Protein AF-A0A958C5X0-F1 (afdb_monomer)

Radius of gyration: 12.92 Å; Cα contacts (8 Å, |Δi|>4): 115; chains: 1; bounding box: 32×27×31 Å

Mean predicted aligned error: 6.19 Å

Secondary structure (DSSP, 8-state):
--TTT-TT-----EE-TTTHHHHHHHHTTSSS--SS--HHHHHHHHHHHHHH-TT--EEE--TTSTTHHHHHHHTS--SSEEE---

Foldseek 3Di:
DAVVVDVPDDAAAEDEPVCLVVCLVVQVPHDDPPPDQGRNRVLVVVNVVCVVPQVDKDWDADPVDPCLVVCVVVVHCSVTYIYHYD

pLDDT: mean 82.68, std 15.79, range [42.5, 97.69]

Structure (mmCIF, N/CA/C/O backbone):
data_AF-A0A958C5X0-F1
#
_entry.id   AF-A0A958C5X0-F1
#
loop_
_atom_site.group_PDB
_atom_site.id
_atom_site.type_symbol
_atom_site.label_atom_id
_atom_site.label_alt_id
_atom_site.label_comp_id
_atom_site.label_asym_id
_atom_site.label_entity_id
_atom_site.label_seq_id
_atom_site.pdbx_PDB_ins_code
_atom_site.Cartn_x
_atom_site.Cartn_y
_atom_site.Cartn_z
_atom_site.occupancy
_atom_site.B_iso_or_equiv
_atom_site.auth_seq_id
_atom_site.auth_comp_id
_atom_site.auth_asym_id
_atom_site.auth_atom_id
_atom_site.pdbx_PDB_model_num
ATOM 1 N N . GLY A 1 1 ? 14.204 -7.740 0.050 1.00 55.19 1 GLY A N 1
ATOM 2 C CA . GL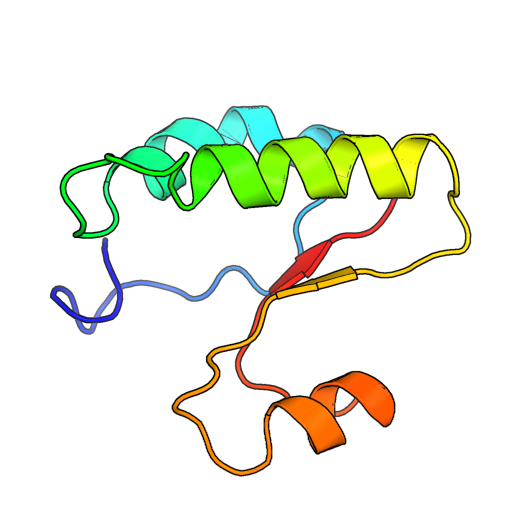Y A 1 1 ? 14.837 -6.434 -0.184 1.00 55.19 1 GLY A CA 1
ATOM 3 C C . GLY A 1 1 ? 13.959 -5.598 -1.085 1.00 55.19 1 GLY A C 1
ATOM 4 O O . GLY A 1 1 ? 12.742 -5.722 -1.014 1.00 55.19 1 GLY A O 1
ATOM 5 N N . ASP A 1 2 ? 14.569 -4.769 -1.925 1.00 59.72 2 ASP A N 1
ATOM 6 C CA . ASP A 1 2 ? 13.898 -4.109 -3.047 1.00 59.72 2 ASP A CA 1
ATOM 7 C C . ASP A 1 2 ? 13.664 -5.123 -4.182 1.00 59.72 2 ASP A C 1
ATOM 9 O O . ASP A 1 2 ? 14.648 -5.683 -4.655 1.00 59.72 2 ASP A O 1
ATOM 13 N N . PRO A 1 3 ? 12.429 -5.348 -4.661 1.00 58.75 3 PRO A N 1
ATOM 14 C CA . PRO A 1 3 ? 12.147 -6.294 -5.746 1.00 58.75 3 PRO A CA 1
ATOM 15 C C . PRO A 1 3 ? 12.894 -6.038 -7.058 1.00 58.75 3 PRO A C 1
ATOM 17 O O . PRO A 1 3 ? 13.065 -6.964 -7.847 1.00 58.75 3 PRO A O 1
ATOM 20 N N . MET A 1 4 ? 13.337 -4.804 -7.309 1.00 59.94 4 MET A N 1
ATOM 21 C CA . MET A 1 4 ? 14.100 -4.464 -8.514 1.00 59.94 4 MET A CA 1
ATOM 22 C C . MET A 1 4 ? 15.598 -4.769 -8.375 1.00 59.94 4 MET A C 1
ATOM 24 O O . MET A 1 4 ? 16.281 -4.917 -9.386 1.00 59.94 4 MET A O 1
ATOM 28 N N . ALA A 1 5 ? 16.112 -4.871 -7.145 1.00 55.59 5 ALA A N 1
ATOM 29 C CA . ALA A 1 5 ? 17.524 -5.142 -6.856 1.00 55.59 5 ALA A CA 1
ATOM 30 C C . ALA A 1 5 ? 17.765 -6.547 -6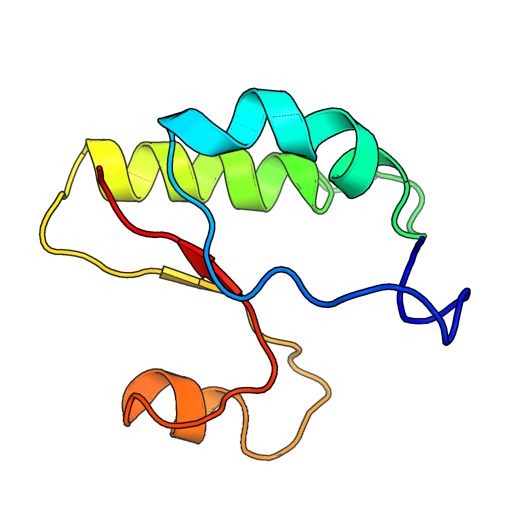.273 1.00 55.59 5 ALA A C 1
ATOM 32 O O . ALA A 1 5 ? 18.870 -7.077 -6.352 1.00 55.59 5 ALA A O 1
ATOM 33 N N . ASP A 1 6 ? 16.733 -7.144 -5.685 1.00 60.84 6 ASP A N 1
ATOM 34 C CA . ASP A 1 6 ? 16.746 -8.423 -4.995 1.00 60.84 6 ASP A CA 1
ATOM 35 C C . ASP A 1 6 ? 15.584 -9.286 -5.519 1.00 60.84 6 ASP A C 1
ATOM 37 O O . ASP A 1 6 ? 14.436 -9.105 -5.100 1.00 60.84 6 ASP A O 1
ATOM 41 N N . PRO A 1 7 ? 15.867 -10.250 -6.414 1.00 62.41 7 PRO A N 1
ATOM 42 C CA . PRO A 1 7 ? 14.868 -11.172 -6.951 1.00 62.41 7 PRO A CA 1
ATOM 43 C C . PRO A 1 7 ? 14.196 -12.052 -5.887 1.00 62.41 7 PRO A C 1
ATOM 45 O 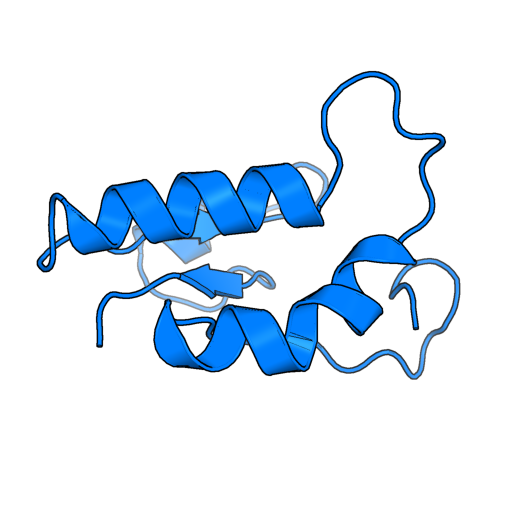O . PRO A 1 7 ? 13.169 -12.661 -6.174 1.00 62.41 7 PRO A O 1
ATOM 48 N N . SER A 1 8 ? 14.769 -12.142 -4.679 1.00 62.84 8 SER A N 1
ATOM 49 C CA . SER A 1 8 ? 14.195 -12.870 -3.539 1.00 62.84 8 SER A CA 1
ATOM 50 C C . SER A 1 8 ? 13.303 -11.998 -2.650 1.00 62.84 8 SER A C 1
ATOM 52 O O . SER A 1 8 ? 12.822 -12.447 -1.610 1.00 62.84 8 SER A O 1
ATOM 54 N N . ALA A 1 9 ? 13.069 -10.738 -3.028 1.00 69.06 9 ALA A N 1
ATOM 55 C CA . ALA A 1 9 ? 12.176 -9.869 -2.285 1.00 69.06 9 ALA A CA 1
ATOM 56 C C . ALA A 1 9 ? 10.721 -10.349 -2.387 1.00 69.06 9 ALA A C 1
ATOM 58 O O . ALA A 1 9 ? 10.073 -10.234 -3.428 1.00 69.06 9 ALA A O 1
ATOM 59 N N . ASP A 1 10 ? 10.189 -10.814 -1.261 1.00 71.12 10 ASP A N 1
ATOM 60 C CA . ASP A 1 10 ? 8.788 -11.205 -1.166 1.00 71.12 10 ASP A CA 1
ATOM 61 C C . ASP A 1 10 ? 7.845 -9.999 -1.244 1.00 71.12 10 ASP A C 1
ATOM 63 O O . ASP A 1 10 ? 7.977 -9.006 -0.516 1.00 71.12 10 ASP A O 1
ATOM 67 N N . ARG A 1 11 ? 6.833 -10.116 -2.111 1.00 80.44 11 ARG A N 1
ATOM 68 C CA . ARG A 1 11 ? 5.738 -9.147 -2.219 1.00 80.44 11 ARG A CA 1
ATOM 69 C C . ARG A 1 11 ? 4.893 -9.182 -0.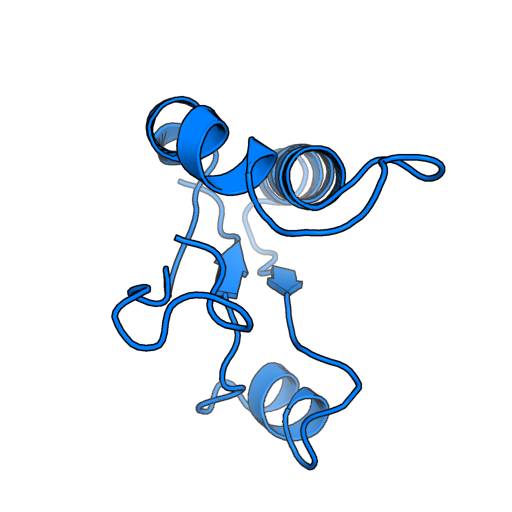948 1.00 80.44 11 ARG A C 1
ATOM 71 O O . ARG A 1 11 ? 4.415 -10.239 -0.552 1.00 80.44 11 ARG A O 1
ATOM 78 N N . ILE A 1 12 ? 4.599 -8.012 -0.382 1.00 87.44 12 ILE A N 1
ATOM 79 C CA . ILE A 1 12 ? 3.594 -7.868 0.680 1.00 87.44 12 ILE A CA 1
ATOM 80 C C . ILE A 1 12 ? 2.223 -7.678 0.010 1.00 87.44 12 ILE A C 1
ATOM 82 O O . ILE A 1 12 ? 2.000 -6.638 -0.613 1.00 87.44 12 ILE A O 1
ATOM 86 N N . PRO A 1 13 ? 1.295 -8.652 0.071 1.00 89.81 13 PRO A N 1
ATOM 87 C CA . PRO A 1 13 ? 0.026 -8.555 -0.649 1.00 89.81 13 PRO A CA 1
ATOM 88 C C . PRO A 1 13 ? -0.970 -7.600 0.022 1.00 89.81 13 PRO A C 1
ATOM 90 O O . PRO A 1 13 ? -1.778 -6.983 -0.673 1.00 89.81 13 PRO A O 1
ATOM 93 N N . VAL A 1 14 ? -0.913 -7.475 1.351 1.00 93.81 14 VAL A N 1
ATOM 94 C CA . VAL A 1 14 ? -1.835 -6.668 2.159 1.00 93.81 14 VAL A CA 1
ATOM 95 C C . VAL A 1 14 ? -1.063 -5.948 3.263 1.00 93.81 14 VAL A C 1
ATOM 97 O O . VAL A 1 14 ? -0.194 -6.541 3.899 1.00 93.81 14 VAL A O 1
ATOM 100 N N . ILE A 1 15 ? -1.403 -4.683 3.484 1.00 94.31 15 ILE A N 1
ATOM 101 C CA . ILE A 1 15 ? -0.963 -3.848 4.600 1.00 94.31 15 ILE A CA 1
ATOM 102 C C . ILE A 1 15 ? -2.212 -3.315 5.305 1.00 94.31 15 ILE A C 1
ATOM 104 O O . ILE A 1 15 ? -3.224 -3.009 4.677 1.00 94.31 15 ILE A O 1
ATOM 108 N N . THR A 1 16 ? -2.112 -3.174 6.614 1.00 96.25 16 THR A N 1
ATOM 109 C CA . THR A 1 16 ? -3.104 -2.546 7.488 1.00 96.25 16 THR A CA 1
ATOM 110 C C . THR A 1 16 ? -2.410 -1.511 8.376 1.00 96.25 16 THR A C 1
ATOM 112 O O . THR A 1 16 ? -1.183 -1.574 8.543 1.00 96.25 16 THR A O 1
ATOM 115 N N . PRO A 1 17 ? -3.142 -0.557 8.976 1.00 95.50 17 PRO A N 1
ATOM 116 C CA . PRO A 1 17 ? -2.570 0.377 9.942 1.00 95.50 17 PRO A CA 1
ATOM 117 C C . PRO A 1 17 ? -1.803 -0.329 11.068 1.00 95.50 17 PRO A C 1
ATOM 119 O O . PRO A 1 17 ? -0.696 0.095 11.404 1.00 95.50 17 PRO A O 1
ATOM 122 N N . SER A 1 18 ? -2.335 -1.439 11.589 1.00 95.56 18 SER A N 1
ATOM 123 C CA . SER A 1 18 ? -1.689 -2.235 12.641 1.00 95.56 18 SER A CA 1
ATOM 124 C C . SER A 1 18 ? -0.390 -2.931 12.208 1.00 95.56 18 SER A C 1
ATOM 126 O O . SER A 1 18 ? 0.523 -3.083 13.021 1.00 95.56 18 SER A O 1
ATOM 128 N N . SER A 1 19 ? -0.257 -3.322 10.936 1.00 92.62 19 SER A N 1
ATOM 129 C CA . SER A 1 19 ? 0.945 -3.999 10.420 1.00 92.62 19 SER A CA 1
ATOM 130 C C . SER A 1 19 ? 2.044 -3.040 9.950 1.00 92.62 19 SER A C 1
ATOM 132 O O . SER A 1 19 ? 3.210 -3.441 9.883 1.00 92.62 19 SER A O 1
ATOM 134 N N . LEU A 1 20 ? 1.714 -1.769 9.680 1.00 89.31 20 LEU A N 1
ATOM 135 C CA . LEU A 1 20 ? 2.656 -0.758 9.186 1.00 89.31 20 LEU A CA 1
ATOM 136 C C . LEU A 1 20 ? 3.934 -0.613 10.042 1.00 89.31 20 LEU 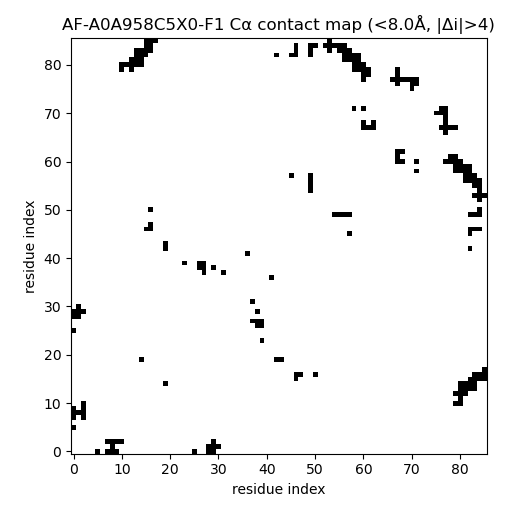A C 1
ATOM 138 O O . LEU A 1 20 ? 5.021 -0.619 9.454 1.00 89.31 20 LEU A O 1
ATOM 142 N N . PRO A 1 21 ? 3.882 -0.540 11.390 1.00 88.88 21 PRO A N 1
ATOM 143 C CA . PRO A 1 21 ? 5.093 -0.409 12.204 1.00 88.88 21 PRO A CA 1
ATOM 144 C C . PRO A 1 21 ? 6.086 -1.561 12.004 1.00 88.88 21 PRO A C 1
ATOM 146 O O . PRO A 1 21 ? 7.293 -1.333 11.972 1.00 88.88 21 PRO A O 1
ATOM 149 N N . ALA A 1 22 ? 5.590 -2.787 11.806 1.00 86.75 22 ALA A N 1
ATOM 150 C CA . ALA A 1 22 ? 6.425 -3.975 11.628 1.00 86.75 22 ALA A CA 1
ATOM 151 C C . ALA A 1 22 ? 7.118 -4.028 10.255 1.00 86.75 22 ALA A C 1
ATOM 153 O O . ALA A 1 22 ? 8.150 -4.683 10.099 1.00 86.75 22 ALA A O 1
ATOM 154 N N . ILE A 1 23 ? 6.563 -3.347 9.249 1.00 83.38 23 ILE A N 1
ATOM 155 C CA . ILE A 1 23 ? 7.082 -3.356 7.873 1.00 83.38 23 ILE A CA 1
ATOM 156 C C . ILE A 1 23 ? 7.770 -2.047 7.472 1.00 83.38 23 ILE A C 1
ATOM 158 O O . ILE A 1 23 ? 8.448 -2.021 6.446 1.00 83.38 23 ILE A O 1
ATOM 162 N N . ALA A 1 24 ? 7.656 -0.980 8.267 1.00 80.00 24 ALA A N 1
ATOM 163 C CA . ALA A 1 24 ? 8.223 0.335 7.962 1.00 80.00 24 ALA A CA 1
ATOM 164 C C . ALA A 1 24 ? 9.731 0.282 7.658 1.00 80.00 24 ALA A C 1
ATOM 166 O O . ALA A 1 24 ? 10.192 0.892 6.693 1.00 80.00 24 ALA A O 1
ATOM 167 N N . THR A 1 25 ? 10.489 -0.526 8.406 1.00 71.75 25 THR A N 1
ATOM 168 C CA . THR A 1 25 ? 11.930 -0.737 8.183 1.00 71.75 25 THR A CA 1
ATOM 169 C C . THR A 1 25 ? 12.228 -1.378 6.825 1.00 71.75 25 THR A C 1
ATOM 171 O O . THR A 1 25 ? 13.245 -1.067 6.212 1.00 71.75 25 THR A O 1
ATOM 174 N N . LYS A 1 26 ? 11.335 -2.238 6.315 1.00 72.38 26 LYS A N 1
ATOM 175 C CA . LYS A 1 26 ? 11.472 -2.860 4.986 1.00 72.38 26 LYS A CA 1
ATOM 176 C C . LYS A 1 26 ? 11.120 -1.880 3.862 1.00 72.38 26 LYS A C 1
ATOM 178 O O . LYS A 1 26 ? 11.733 -1.931 2.801 1.00 72.38 26 LYS A O 1
ATOM 183 N N . LEU A 1 27 ? 10.166 -0.977 4.101 1.00 73.06 27 LEU A N 1
ATOM 184 C CA . LEU A 1 27 ? 9.711 0.019 3.122 1.00 73.06 27 LEU A CA 1
ATOM 185 C C . LEU A 1 27 ? 10.698 1.183 2.941 1.00 73.06 27 LEU A C 1
ATOM 187 O O . LEU A 1 27 ? 10.731 1.785 1.873 1.00 73.06 27 LEU A O 1
ATOM 191 N N . GLY A 1 28 ? 11.511 1.497 3.955 1.00 61.22 28 GLY A N 1
ATOM 192 C CA . GLY A 1 28 ? 12.535 2.546 3.874 1.00 61.22 28 GLY A CA 1
ATOM 193 C C . GLY A 1 28 ? 13.755 2.199 3.007 1.00 61.22 28 GLY A C 1
ATOM 194 O O . GLY A 1 28 ? 14.546 3.085 2.708 1.00 61.22 28 GLY A O 1
ATOM 195 N N . GLY A 1 29 ? 13.916 0.931 2.604 1.00 57.59 29 GLY A N 1
ATOM 196 C CA . GLY A 1 29 ? 15.076 0.441 1.847 1.00 57.59 29 GLY A CA 1
ATOM 197 C C . GL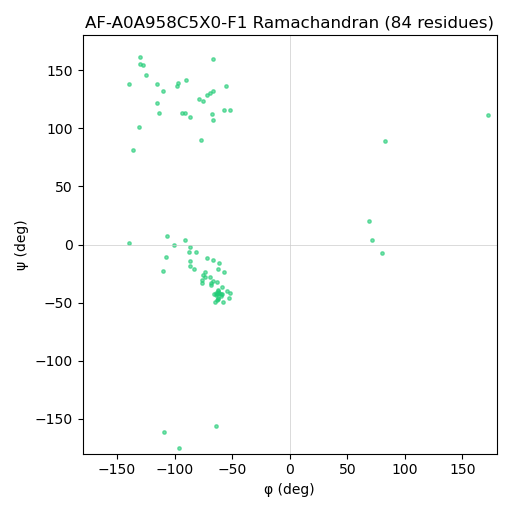Y A 1 29 ? 14.876 0.262 0.334 1.00 57.59 29 GLY A C 1
ATOM 198 O O . GLY A 1 29 ? 15.810 -0.180 -0.331 1.00 57.59 29 GLY A O 1
ATOM 199 N N . SER A 1 30 ? 13.693 0.548 -0.227 1.00 59.28 30 SER A N 1
ATOM 200 C CA . SER A 1 30 ? 13.457 0.446 -1.682 1.00 59.28 30 SER A CA 1
ATOM 201 C C . SER A 1 30 ? 14.173 1.581 -2.431 1.00 59.28 30 SER A C 1
ATOM 203 O O . SER A 1 30 ? 13.995 2.739 -2.050 1.00 59.28 30 SER A O 1
ATOM 205 N N . HIS A 1 31 ? 14.965 1.274 -3.467 1.00 49.75 31 HIS A N 1
ATOM 206 C CA . HIS A 1 31 ? 15.841 2.219 -4.167 1.00 49.75 31 HIS A CA 1
ATOM 207 C C . HIS A 1 31 ? 15.073 3.417 -4.728 1.00 49.75 31 HIS A C 1
ATOM 209 O O . HIS A 1 31 ? 14.277 3.324 -5.660 1.00 49.75 31 HIS A O 1
ATOM 215 N N . GLY A 1 32 ? 15.413 4.578 -4.193 1.00 48.72 32 GLY A N 1
ATOM 216 C CA . GLY A 1 32 ? 15.087 5.881 -4.736 1.00 48.72 32 GLY A CA 1
ATOM 217 C C . GLY A 1 32 ? 15.509 6.909 -3.706 1.00 48.72 32 GLY A C 1
ATOM 218 O O . GLY A 1 32 ? 14.936 6.942 -2.622 1.00 48.72 32 GLY A O 1
ATOM 219 N N . VAL A 1 33 ? 16.536 7.706 -4.011 1.00 43.19 33 VAL A N 1
ATOM 220 C CA . VAL A 1 33 ? 16.915 8.856 -3.179 1.00 43.19 33 VAL A CA 1
ATOM 221 C C . VAL A 1 33 ? 15.657 9.692 -2.961 1.00 43.19 33 VAL A C 1
ATOM 223 O O . VAL A 1 33 ? 15.032 10.156 -3.916 1.00 43.19 33 VAL A O 1
ATOM 226 N N . ASP A 1 34 ? 15.239 9.779 -1.702 1.00 52.59 34 ASP A N 1
ATOM 227 C CA . ASP A 1 34 ? 13.915 10.243 -1.319 1.00 52.59 34 ASP A CA 1
ATOM 228 C C . ASP A 1 34 ? 13.822 11.771 -1.407 1.00 52.59 34 ASP A C 1
ATOM 230 O O . ASP A 1 34 ? 14.123 12.492 -0.460 1.00 52.59 34 ASP A O 1
ATOM 234 N N . VAL A 1 35 ? 13.432 12.268 -2.581 1.00 42.50 35 VAL A N 1
ATOM 235 C CA . VAL A 1 35 ? 13.167 13.695 -2.833 1.00 42.50 35 VAL A CA 1
ATOM 236 C C . VAL A 1 35 ? 11.668 14.012 -2.966 1.00 42.50 35 VAL A C 1
ATOM 238 O O . VAL A 1 35 ? 11.315 15.137 -3.302 1.00 42.50 35 VAL A O 1
ATOM 241 N N . THR A 1 36 ? 10.765 13.051 -2.697 1.00 44.78 36 THR A N 1
ATOM 242 C CA . THR A 1 36 ? 9.295 13.241 -2.838 1.00 44.78 36 THR A CA 1
ATOM 243 C C . THR A 1 36 ? 8.430 12.607 -1.737 1.00 44.78 36 THR A C 1
ATOM 245 O O . THR A 1 36 ? 7.207 12.700 -1.807 1.00 44.78 36 THR A O 1
ATOM 248 N N . GLY A 1 37 ? 9.014 11.964 -0.723 1.00 56.34 37 GLY A N 1
ATOM 249 C CA . GLY A 1 37 ? 8.274 11.127 0.222 1.00 56.34 37 GLY A CA 1
ATOM 250 C C . GLY A 1 37 ? 8.067 9.730 -0.370 1.00 56.34 37 GLY A C 1
ATOM 251 O O . GLY A 1 37 ? 7.075 9.457 -1.057 1.00 56.34 37 GLY A O 1
ATOM 252 N N . GLY A 1 38 ? 9.032 8.843 -0.130 1.00 76.94 38 GLY A N 1
ATOM 253 C CA . GLY A 1 38 ? 9.186 7.524 -0.742 1.00 76.94 38 GLY A CA 1
ATOM 254 C C . GLY A 1 38 ? 8.067 6.520 -0.442 1.00 76.94 38 GLY A C 1
ATOM 255 O O . GLY A 1 38 ? 6.920 6.867 -0.158 1.00 76.94 38 GLY A O 1
ATOM 256 N N . MET A 1 39 ? 8.383 5.228 -0.539 1.00 82.00 39 MET A N 1
ATOM 257 C CA . MET A 1 39 ? 7.400 4.155 -0.346 1.00 82.00 39 MET A CA 1
ATOM 258 C C . MET A 1 39 ? 6.743 4.213 1.042 1.00 82.00 39 MET A C 1
ATOM 260 O O . MET A 1 39 ? 5.523 4.112 1.159 1.00 82.00 39 MET A O 1
ATOM 264 N N . LEU A 1 40 ? 7.538 4.462 2.087 1.00 84.44 40 LEU A N 1
ATOM 265 C CA . LEU A 1 40 ? 7.037 4.595 3.454 1.00 84.44 40 LEU A CA 1
ATOM 266 C C . LEU A 1 40 ? 6.016 5.734 3.596 1.00 84.44 40 LEU A C 1
ATOM 268 O O . LEU A 1 40 ? 4.989 5.544 4.246 1.00 84.44 40 LEU A O 1
ATOM 272 N N . SER A 1 41 ? 6.268 6.891 2.975 1.00 85.50 41 SER A N 1
ATOM 273 C CA . SER A 1 41 ? 5.349 8.036 3.028 1.00 85.50 41 SER A CA 1
ATOM 274 C C . SER A 1 41 ? 4.012 7.699 2.369 1.00 85.50 41 SER A C 1
ATOM 276 O O . SER A 1 41 ? 2.966 7.871 2.992 1.00 85.50 41 SER A O 1
ATOM 278 N N . LYS A 1 42 ? 4.050 7.114 1.160 1.00 88.81 42 LYS A N 1
ATOM 279 C CA . LYS A 1 42 ? 2.845 6.694 0.423 1.00 88.81 42 LYS A CA 1
ATOM 280 C C . LYS A 1 42 ? 2.011 5.713 1.237 1.00 88.81 42 LYS A C 1
ATOM 282 O O . LYS A 1 42 ? 0.820 5.925 1.419 1.00 88.81 42 LYS A O 1
ATOM 287 N N . VAL A 1 43 ? 2.633 4.667 1.779 1.00 91.19 43 VAL A N 1
ATOM 288 C CA . VAL A 1 43 ? 1.915 3.677 2.594 1.00 91.19 43 VAL A CA 1
ATOM 289 C C . VAL A 1 43 ? 1.351 4.318 3.866 1.00 91.19 43 VAL A C 1
ATOM 291 O O . VAL A 1 43 ? 0.201 4.065 4.210 1.00 91.19 43 VAL A O 1
ATOM 294 N N . SER A 1 44 ? 2.110 5.192 4.532 1.00 91.75 44 SER A N 1
ATOM 295 C CA . SER A 1 44 ? 1.655 5.878 5.750 1.00 91.75 44 SER A CA 1
ATOM 296 C C . SER A 1 44 ? 0.447 6.782 5.494 1.00 91.75 44 SER A C 1
ATOM 298 O O . SER A 1 44 ? -0.501 6.782 6.279 1.00 91.75 44 SER A O 1
ATOM 300 N N . GLU A 1 45 ? 0.456 7.538 4.397 1.00 93.19 45 GLU A N 1
ATOM 301 C CA . GLU A 1 45 ? -0.662 8.395 3.999 1.00 93.19 45 GLU A CA 1
ATOM 302 C C . GLU A 1 45 ? -1.906 7.573 3.645 1.00 93.19 45 GLU A C 1
ATOM 304 O O . GLU A 1 45 ? -3.005 7.878 4.107 1.00 93.19 45 GLU A O 1
ATOM 309 N N . MET A 1 46 ? -1.738 6.472 2.911 1.00 95.50 46 MET A N 1
ATOM 310 C CA . MET A 1 46 ? -2.848 5.583 2.565 1.00 95.50 46 MET A CA 1
ATOM 311 C C . MET A 1 46 ? -3.409 4.845 3.788 1.00 95.50 46 MET A C 1
ATOM 313 O O . MET A 1 46 ? -4.620 4.656 3.874 1.00 95.50 46 MET A O 1
ATOM 317 N N . CYS A 1 47 ? -2.577 4.505 4.780 1.00 95.81 47 CYS A N 1
ATOM 318 C CA . CYS A 1 47 ? -3.057 3.997 6.068 1.00 95.81 47 CYS A CA 1
ATOM 319 C C . CYS A 1 47 ? -3.945 5.025 6.786 1.00 95.81 47 CYS A C 1
ATOM 321 O O . CYS A 1 47 ? -4.996 4.663 7.308 1.00 95.81 47 CYS A O 1
ATOM 323 N N . ARG A 1 48 ? -3.584 6.317 6.777 1.00 96.00 48 ARG A N 1
ATOM 324 C CA . ARG A 1 48 ? -4.454 7.372 7.339 1.00 96.00 48 ARG A CA 1
ATOM 325 C C . ARG A 1 48 ? -5.782 7.470 6.587 1.00 96.00 48 ARG A C 1
ATOM 327 O O . ARG A 1 48 ? -6.822 7.648 7.214 1.00 96.00 48 ARG A O 1
ATOM 334 N N . LEU A 1 49 ? -5.745 7.322 5.264 1.00 96.56 49 LEU A N 1
ATOM 335 C CA . LEU A 1 49 ? -6.923 7.375 4.403 1.00 96.56 49 LEU A CA 1
ATOM 336 C C . LEU A 1 49 ? -7.927 6.252 4.727 1.00 96.56 49 LEU A C 1
ATOM 338 O O . LEU A 1 49 ? -9.117 6.522 4.877 1.00 96.56 49 LEU A O 1
ATOM 342 N N . VAL A 1 50 ? -7.458 5.008 4.882 1.00 97.38 50 VAL A N 1
ATOM 343 C CA . VAL A 1 50 ? -8.338 3.871 5.218 1.00 97.38 50 VAL A CA 1
ATOM 344 C C . VAL A 1 50 ? -8.813 3.903 6.671 1.00 97.38 50 VAL A C 1
ATOM 346 O O . VAL A 1 50 ? -9.921 3.463 6.946 1.00 97.38 50 VAL A O 1
ATOM 349 N N . VAL A 1 51 ? -8.045 4.495 7.596 1.00 97.00 51 VAL A N 1
ATOM 350 C CA . VAL A 1 51 ? -8.527 4.764 8.966 1.00 97.00 51 VAL A CA 1
ATOM 351 C C . VAL A 1 51 ? -9.688 5.762 8.949 1.00 97.00 51 VAL A C 1
ATOM 353 O O . VAL A 1 51 ? -10.681 5.559 9.641 1.00 97.00 51 VAL A O 1
ATOM 356 N N . ALA A 1 52 ? -9.590 6.827 8.146 1.00 97.69 52 ALA A N 1
ATOM 357 C CA . ALA A 1 52 ? -10.663 7.812 8.006 1.00 97.69 52 ALA A CA 1
ATOM 358 C C . ALA A 1 52 ? -11.903 7.246 7.284 1.00 97.69 52 ALA A C 1
ATOM 360 O O . ALA A 1 52 ? -13.024 7.689 7.533 1.00 97.69 52 ALA A O 1
ATOM 361 N N . HIS A 1 53 ? -11.710 6.257 6.408 1.00 97.50 53 HIS A N 1
ATOM 362 C CA . HIS A 1 53 ? -12.759 5.651 5.590 1.00 97.50 53 HIS A CA 1
ATOM 363 C C . HIS A 1 53 ? -12.628 4.115 5.563 1.00 97.50 53 HIS A C 1
ATOM 365 O O . HIS A 1 53 ? -12.137 3.561 4.577 1.00 97.50 53 HIS A O 1
ATOM 371 N N . PRO A 1 54 ? -13.114 3.401 6.598 1.00 95.50 54 PRO A N 1
ATOM 372 C CA . PRO A 1 54 ? -12.854 1.964 6.767 1.00 95.50 54 PRO A CA 1
ATOM 373 C C . PRO A 1 54 ? -13.402 1.059 5.658 1.00 95.50 54 PRO A C 1
ATOM 375 O O . PRO A 1 54 ? -12.935 -0.059 5.470 1.00 95.50 54 PRO A O 1
ATOM 378 N N . GLN A 1 55 ? -14.395 1.534 4.902 1.00 95.44 55 GLN A N 1
ATOM 379 C CA . GLN A 1 55 ? -14.982 0.795 3.780 1.00 95.44 55 GLN A CA 1
ATOM 380 C C . GLN A 1 55 ? -14.161 0.906 2.483 1.00 95.44 55 GLN A C 1
ATOM 382 O O . GLN A 1 55 ? -14.488 0.251 1.494 1.00 95.44 55 GLN A O 1
ATOM 387 N N . MET A 1 56 ? -13.116 1.739 2.456 1.00 94.44 56 MET A N 1
ATOM 388 C CA . MET A 1 56 ? -12.261 1.930 1.288 1.00 94.44 56 MET A CA 1
ATOM 389 C C . MET A 1 56 ? -11.078 0.960 1.291 1.00 94.44 56 MET A C 1
ATOM 391 O O . MET A 1 56 ? -10.437 0.726 2.312 1.00 94.44 56 MET A O 1
ATOM 395 N N . ALA A 1 57 ? -10.739 0.463 0.103 1.00 94.25 57 ALA A N 1
ATOM 396 C CA . ALA A 1 57 ? -9.487 -0.229 -0.158 1.00 94.25 57 ALA A CA 1
ATOM 397 C C . ALA A 1 57 ? -8.597 0.638 -1.049 1.00 94.25 57 ALA A C 1
ATOM 399 O O . ALA A 1 57 ? -9.035 1.115 -2.098 1.00 94.25 57 ALA A O 1
ATOM 400 N N . VAL A 1 58 ? -7.333 0.794 -0.668 1.00 95.69 58 VAL A N 1
ATOM 401 C CA . VAL A 1 58 ? -6.323 1.412 -1.531 1.00 95.69 58 VAL A CA 1
ATOM 402 C C . VAL A 1 58 ? -5.516 0.318 -2.218 1.00 95.69 58 VAL A C 1
ATOM 404 O O . VAL A 1 58 ? -5.103 -0.657 -1.592 1.00 95.69 58 VAL A O 1
ATOM 407 N N . HIS A 1 59 ? -5.261 0.494 -3.511 1.00 95.38 59 HIS A N 1
ATOM 408 C CA . HIS A 1 59 ? -4.420 -0.395 -4.304 1.00 95.38 59 HIS A CA 1
ATOM 409 C C . HIS A 1 59 ? -3.155 0.349 -4.730 1.00 95.38 59 HIS A C 1
ATOM 411 O O . HIS A 1 59 ? -3.213 1.282 -5.529 1.00 95.38 59 HIS A O 1
ATOM 417 N N . LEU A 1 60 ? -2.005 -0.077 -4.211 1.00 91.75 60 LEU A N 1
ATOM 418 C CA . LEU A 1 60 ? -0.701 0.419 -4.627 1.00 91.75 60 LEU A CA 1
ATOM 419 C C . LEU A 1 60 ? -0.147 -0.499 -5.724 1.00 91.75 60 LEU A C 1
ATOM 421 O O . LEU A 1 60 ? 0.160 -1.665 -5.471 1.00 91.75 60 LEU A O 1
ATOM 425 N N . VAL A 1 61 ? -0.026 0.019 -6.945 1.00 91.75 61 VAL A N 1
ATOM 426 C CA . VAL A 1 61 ? 0.367 -0.751 -8.136 1.00 91.75 61 VAL A CA 1
ATOM 427 C C . VAL A 1 61 ? 1.497 -0.068 -8.903 1.00 91.75 61 VAL A C 1
ATOM 429 O O . VAL A 1 61 ? 1.661 1.149 -8.832 1.00 91.75 61 VAL A O 1
ATOM 432 N N . SER A 1 62 ? 2.272 -0.842 -9.669 1.00 86.50 62 SER A N 1
ATOM 433 C CA . SER A 1 62 ? 3.280 -0.279 -10.575 1.00 86.50 62 SER A CA 1
ATOM 434 C C . SER A 1 62 ? 2.628 0.243 -11.852 1.00 86.50 62 SER A C 1
ATOM 436 O O . SER A 1 62 ? 1.982 -0.514 -12.577 1.00 86.50 62 SER A O 1
ATOM 438 N N . GLY A 1 63 ? 2.871 1.516 -12.175 1.00 86.81 63 GLY A N 1
ATOM 439 C CA . GLY A 1 63 ? 2.452 2.114 -13.446 1.00 86.81 63 GLY A CA 1
ATOM 440 C C . GLY A 1 63 ? 3.171 1.540 -14.675 1.00 86.81 63 GLY A C 1
ATOM 441 O O . GLY A 1 63 ? 2.720 1.750 -15.795 1.00 86.81 63 GLY A O 1
ATOM 442 N N . GLN A 1 64 ? 4.264 0.795 -14.485 1.00 87.75 64 GLN A N 1
ATOM 443 C CA . GLN A 1 64 ? 5.017 0.158 -15.574 1.00 87.75 64 GLN A CA 1
ATOM 444 C C . GLN A 1 64 ? 4.455 -1.219 -15.954 1.00 87.75 64 GLN A C 1
ATOM 446 O O . GLN A 1 64 ? 4.805 -1.763 -17.001 1.00 87.75 64 GLN A O 1
ATOM 451 N N . ARG A 1 65 ? 3.593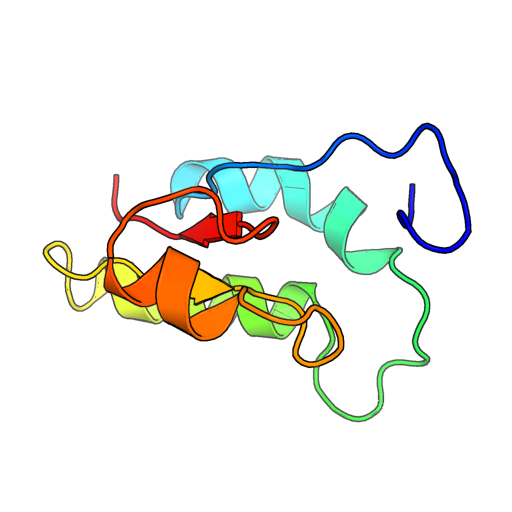 -1.808 -15.114 1.00 86.56 65 ARG A N 1
ATOM 452 C CA . ARG A 1 65 ? 3.004 -3.125 -15.365 1.00 86.56 65 ARG A CA 1
ATOM 453 C C . ARG A 1 65 ? 1.694 -2.974 -16.129 1.00 86.56 65 ARG A C 1
ATOM 455 O O . ARG A 1 65 ? 0.693 -2.499 -15.592 1.00 86.56 65 ARG A O 1
ATOM 462 N N . ALA A 1 66 ? 1.684 -3.445 -17.373 1.00 92.19 66 ALA A N 1
ATOM 463 C CA . ALA A 1 66 ? 0.463 -3.524 -18.166 1.00 92.19 66 ALA A CA 1
ATOM 464 C C . ALA A 1 66 ? -0.617 -4.339 -17.428 1.00 92.19 66 ALA A C 1
ATOM 466 O O . ALA A 1 66 ? -0.334 -5.378 -16.832 1.00 92.19 66 ALA A O 1
ATOM 467 N N . GLY A 1 67 ? -1.856 -3.845 -17.446 1.00 92.88 67 GLY A N 1
ATOM 468 C CA . GLY A 1 67 ? -3.000 -4.500 -16.804 1.00 92.88 67 GLY A CA 1
ATOM 469 C C . GLY A 1 67 ? -3.122 -4.298 -15.288 1.00 92.88 67 GLY A C 1
ATOM 470 O O . GLY A 1 67 ? -4.159 -4.651 -14.736 1.00 92.88 67 GLY A O 1
ATOM 471 N N . ALA A 1 68 ? -2.146 -3.680 -14.610 1.00 93.19 68 ALA A N 1
ATOM 472 C CA . ALA A 1 68 ? -2.185 -3.525 -13.151 1.00 93.19 68 ALA A CA 1
ATOM 473 C C . ALA A 1 68 ? -3.373 -2.678 -12.658 1.00 93.19 68 ALA A C 1
ATOM 475 O O . ALA A 1 68 ? -4.014 -3.032 -11.671 1.00 93.19 68 ALA A O 1
ATOM 476 N N . ILE A 1 69 ? -3.705 -1.598 -13.376 1.00 94.75 69 ILE A N 1
ATOM 477 C CA . ILE A 1 69 ? -4.858 -0.736 -13.064 1.00 94.75 69 ILE A CA 1
ATOM 478 C C . ILE A 1 69 ? -6.169 -1.511 -13.226 1.00 94.75 69 ILE A C 1
ATOM 480 O O . ILE A 1 69 ? -6.995 -1.521 -12.319 1.00 94.75 69 ILE A O 1
ATOM 484 N N . VAL A 1 70 ? -6.346 -2.190 -14.364 1.00 96.00 70 VAL A N 1
ATOM 485 C CA . VAL A 1 70 ? -7.548 -2.993 -14.635 1.00 96.00 70 VAL A CA 1
ATOM 486 C C . VAL A 1 70 ? -7.699 -4.086 -13.581 1.00 96.00 70 VAL A C 1
ATOM 488 O O . VAL A 1 70 ? -8.782 -4.252 -13.029 1.00 96.00 70 VAL A O 1
ATOM 491 N N . GLY A 1 71 ? -6.608 -4.777 -13.240 1.00 94.00 71 GLY A N 1
ATOM 492 C CA . GLY A 1 71 ? -6.628 -5.801 -12.203 1.00 94.00 71 GLY A CA 1
ATOM 493 C C . GLY A 1 71 ? -7.005 -5.248 -10.830 1.00 94.00 71 GLY A C 1
ATOM 494 O O . GLY A 1 71 ? -7.825 -5.839 -10.134 1.00 94.00 71 GLY A O 1
ATOM 495 N N . ALA A 1 72 ? -6.488 -4.071 -10.463 1.00 94.12 72 ALA A N 1
ATOM 496 C CA . ALA A 1 72 ? -6.844 -3.415 -9.208 1.00 94.12 72 ALA A CA 1
ATOM 497 C C . ALA A 1 72 ? -8.335 -3.050 -9.147 1.00 94.12 72 ALA A C 1
ATOM 499 O O . ALA A 1 72 ? -8.985 -3.347 -8.148 1.00 94.12 72 ALA A O 1
ATOM 500 N N . LEU A 1 73 ? -8.881 -2.469 -10.219 1.00 93.56 73 LEU A N 1
ATOM 501 C CA . LEU A 1 73 ? -10.289 -2.064 -10.293 1.00 93.56 73 LEU A CA 1
ATOM 502 C C . LEU A 1 73 ? -11.255 -3.255 -10.312 1.00 93.56 73 LEU A C 1
ATOM 504 O O . LEU A 1 73 ? -12.343 -3.167 -9.752 1.00 93.56 73 LEU A O 1
ATOM 508 N N . LEU A 1 74 ? -10.863 -4.366 -10.940 1.00 94.75 74 LEU A N 1
ATOM 509 C CA . LEU A 1 74 ? -11.672 -5.587 -11.010 1.00 94.75 74 LEU A CA 1
ATOM 510 C C . LEU A 1 74 ? -11.474 -6.521 -9.804 1.00 94.75 74 LEU A C 1
ATOM 512 O O . LEU A 1 74 ? -12.113 -7.569 -9.738 1.00 94.75 74 LEU A O 1
ATOM 516 N N . GLY A 1 75 ? -10.585 -6.181 -8.866 1.00 88.06 75 GLY A N 1
ATOM 517 C CA . GLY A 1 75 ? -10.268 -7.032 -7.717 1.00 88.06 75 GLY A CA 1
ATOM 518 C C . GLY A 1 75 ? -9.512 -8.320 -8.070 1.00 88.06 75 GLY A C 1
ATOM 519 O O . GLY A 1 75 ? -9.526 -9.267 -7.285 1.00 88.06 75 GLY A O 1
ATOM 520 N N . THR A 1 76 ? -8.854 -8.373 -9.230 1.00 88.75 76 THR A N 1
ATOM 521 C CA . THR A 1 76 ? -7.997 -9.491 -9.655 1.00 88.75 76 THR A CA 1
ATOM 522 C C . THR A 1 76 ? -6.521 -9.205 -9.334 1.00 88.75 76 THR A C 1
ATOM 524 O O . THR A 1 76 ? -6.194 -8.222 -8.659 1.00 88.75 76 THR A O 1
ATOM 527 N N . ASP A 1 77 ? -5.592 -10.078 -9.748 1.00 84.38 77 ASP A N 1
ATOM 528 C CA . ASP A 1 77 ? -4.169 -9.856 -9.468 1.00 84.38 77 ASP A CA 1
ATOM 529 C C . ASP A 1 77 ? -3.637 -8.634 -10.230 1.00 84.38 77 ASP A C 1
ATOM 531 O O . ASP A 1 77 ? -3.421 -8.648 -11.440 1.00 84.38 77 ASP A O 1
ATOM 535 N N . SER A 1 78 ? -3.395 -7.564 -9.479 1.00 87.50 78 SER A N 1
ATOM 536 C CA . SER A 1 78 ? -2.766 -6.334 -9.965 1.00 87.50 78 SER A CA 1
ATOM 537 C C . SER A 1 78 ? -1.238 -6.378 -9.890 1.00 87.50 78 SER A C 1
ATOM 539 O O . SER A 1 78 ? -0.567 -5.450 -10.345 1.00 87.50 78 SER A O 1
ATOM 541 N N . GLY A 1 79 ? -0.661 -7.425 -9.287 1.00 86.88 79 GLY A N 1
ATOM 542 C CA . GLY A 1 79 ? 0.770 -7.484 -9.003 1.00 86.88 79 GLY A CA 1
ATOM 543 C C . GLY A 1 79 ? 1.226 -6.542 -7.880 1.00 86.88 79 GLY A C 1
ATOM 544 O O . GLY A 1 79 ? 2.428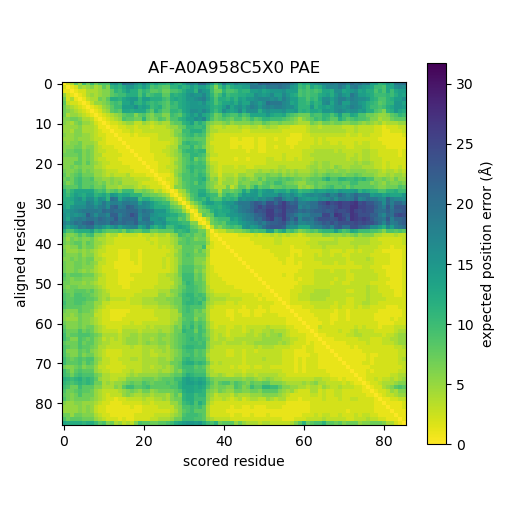 -6.461 -7.639 1.00 86.88 79 GLY A O 1
ATOM 545 N N . GLY A 1 80 ? 0.303 -5.825 -7.227 1.00 89.50 80 GLY A N 1
ATOM 546 C CA . GLY A 1 80 ? 0.582 -4.798 -6.221 1.00 89.50 80 GLY A CA 1
ATOM 547 C C . GLY A 1 80 ? 0.214 -5.186 -4.786 1.00 89.50 80 GLY A C 1
ATOM 548 O O . GLY A 1 80 ? 0.019 -6.361 -4.460 1.00 89.50 80 GLY A O 1
ATOM 549 N N . THR A 1 81 ? 0.100 -4.167 -3.937 1.00 92.00 81 THR A N 1
ATOM 550 C CA . THR A 1 81 ? -0.238 -4.277 -2.511 1.00 92.00 81 THR A CA 1
ATOM 551 C C . THR A 1 81 ? -1.574 -3.599 -2.235 1.00 92.00 81 THR A C 1
ATOM 553 O O . THR A 1 81 ? -1.840 -2.506 -2.737 1.00 92.00 81 THR A O 1
ATOM 556 N N . ARG A 1 82 ? -2.417 -4.225 -1.414 1.00 95.25 82 ARG A N 1
ATOM 557 C CA . ARG A 1 82 ? -3.660 -3.621 -0.921 1.00 95.25 82 ARG A CA 1
ATOM 558 C C . ARG A 1 82 ? -3.441 -3.028 0.461 1.00 95.25 82 ARG A C 1
ATOM 560 O O . ARG A 1 82 ? -2.787 -3.651 1.289 1.00 95.25 82 ARG A O 1
ATOM 567 N N . ILE A 1 83 ? -4.004 -1.856 0.713 1.00 95.94 83 ILE A N 1
ATOM 568 C CA . ILE A 1 83 ? -4.023 -1.229 2.034 1.00 95.94 83 ILE A CA 1
ATOM 569 C C . ILE A 1 83 ? -5.482 -1.159 2.472 1.00 95.94 83 ILE A C 1
ATOM 571 O O . ILE A 1 83 ? -6.316 -0.613 1.745 1.00 95.94 83 ILE A O 1
ATOM 575 N N . LEU A 1 84 ? -5.785 -1.777 3.610 1.00 96.94 84 LEU A N 1
ATOM 576 C CA . LEU A 1 84 ? -7.135 -1.957 4.148 1.00 96.94 84 LEU A CA 1
ATOM 577 C C . LEU A 1 84 ? -7.177 -1.457 5.595 1.00 96.94 84 LEU A C 1
ATOM 579 O O . LEU A 1 84 ? -6.145 -1.455 6.264 1.00 96.94 84 LEU A O 1
ATOM 583 N N . ALA A 1 85 ? -8.350 -1.051 6.077 1.00 96.31 85 ALA A N 1
ATOM 584 C CA . ALA A 1 85 ? -8.562 -0.872 7.511 1.00 96.31 85 ALA A CA 1
ATOM 585 C C . ALA A 1 85 ? -8.507 -2.226 8.251 1.00 96.31 85 ALA A C 1
ATOM 587 O O . ALA A 1 85 ? -8.643 -3.278 7.619 1.00 96.31 85 ALA A O 1
ATOM 5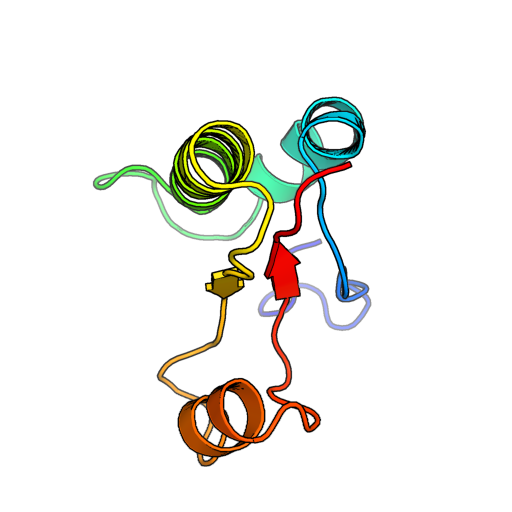88 N N . ASP A 1 86 ? -8.268 -2.172 9.566 1.00 91.69 86 ASP A N 1
ATOM 589 C CA . ASP A 1 86 ? -8.348 -3.329 10.472 1.00 91.69 86 ASP A CA 1
ATOM 590 C C . ASP A 1 86 ? -9.805 -3.754 10.743 1.00 91.69 86 ASP A C 1
ATOM 592 O O . ASP A 1 86 ? -10.694 -2.868 10.744 1.00 91.69 86 ASP A O 1
#

Sequence (86 aa):
GDPMADPSADRIPVITPSSLPAIATKLGGSHGVDVTGGMLSKVSEMCRLVVAHPQMAVHLVSGQRAGAIVGALLGTDSGGTRILAD

Solvent-accessible surface area (backbone atoms only — not comparable to full-atom values): 5162 Å² total; per-residue (Å²): 102,30,64,92,83,28,89,81,27,78,81,63,60,70,47,31,60,87,52,42,77,82,43,44,76,64,38,70,60,47,91,62,88,71,86,80,62,47,62,44,48,53,54,54,52,50,36,53,50,15,66,78,37,60,90,43,74,46,74,51,59,57,90,86,47,87,60,15,66,60,17,51,77,71,73,50,86,26,87,42,30,34,40,35,41,128